Protein AF-A0A2M7XK99-F1 (afdb_monomer_lite)

Secondary structure (DSSP, 8-state):
--HHHHHHHHHHHHHHHHHHHHHHHHHHHHHH-HHHHHHHHHHHHHHHHHHHHHHHHHTT--HHHHHHHHHHHHHHHHHHHHHHHTT-S-HHHHHHHHHHHHHHHHS-HHHHHHHHHHHHHHHHHHHHHHHHH--

Structure (mmCIF, N/CA/C/O backbone):
data_AF-A0A2M7XK99-F1
#
_entry.id   AF-A0A2M7XK99-F1
#
loop_
_atom_site.group_PDB
_atom_site.id
_atom_site.type_symbol
_atom_site.label_atom_id
_atom_site.label_alt_id
_atom_site.label_comp_id
_atom_site.label_asym_id
_atom_site.label_entity_id
_atom_site.label_seq_id
_atom_site.pdbx_PDB_ins_code
_atom_site.Cartn_x
_atom_site.Cartn_y
_atom_site.Cartn_z
_atom_site.occupancy
_atom_site.B_iso_or_equiv
_atom_site.auth_seq_id
_atom_site.auth_comp_id
_atom_site.auth_asym_id
_atom_site.auth_atom_id
_atom_site.pdbx_PDB_model_num
ATOM 1 N N . MET A 1 1 ? 42.046 -4.717 -32.703 1.00 56.00 1 MET A N 1
ATOM 2 C CA . MET A 1 1 ? 41.187 -3.788 -31.937 1.00 56.00 1 MET A CA 1
ATOM 3 C C . MET A 1 1 ? 41.893 -2.450 -31.875 1.00 56.00 1 MET A C 1
ATOM 5 O O . MET A 1 1 ? 42.986 -2.392 -31.317 1.00 56.00 1 MET A O 1
ATOM 9 N N . ASP A 1 2 ? 41.315 -1.442 -32.522 1.00 73.31 2 ASP A N 1
ATOM 10 C CA . ASP A 1 2 ? 41.937 -0.134 -32.723 1.00 73.31 2 ASP A CA 1
ATOM 11 C C . ASP A 1 2 ? 42.180 0.599 -31.387 1.00 73.31 2 ASP A C 1
ATOM 13 O O . ASP A 1 2 ? 41.427 0.408 -30.422 1.00 73.31 2 ASP A O 1
ATOM 17 N N . LYS A 1 3 ? 43.255 1.397 -31.293 1.00 72.19 3 LYS A N 1
ATOM 18 C CA . LYS A 1 3 ? 43.642 2.108 -30.052 1.00 72.19 3 LYS A CA 1
ATOM 19 C C . LYS A 1 3 ? 42.517 3.026 -29.564 1.00 72.19 3 LYS A C 1
ATOM 21 O O . LYS A 1 3 ? 42.337 3.201 -28.356 1.00 72.19 3 LYS A O 1
ATOM 26 N N . GLU A 1 4 ? 41.731 3.554 -30.494 1.00 75.69 4 GLU A N 1
ATOM 27 C CA . GLU A 1 4 ? 40.599 4.432 -30.223 1.00 75.69 4 GLU A CA 1
ATOM 28 C C . GLU A 1 4 ? 39.451 3.692 -29.511 1.00 75.69 4 GLU A C 1
ATOM 30 O O . GLU A 1 4 ? 39.000 4.097 -28.436 1.00 75.69 4 GLU A O 1
ATOM 35 N N . MET A 1 5 ? 39.072 2.514 -30.017 1.00 70.81 5 MET A N 1
ATOM 36 C CA . MET A 1 5 ? 38.003 1.679 -29.453 1.00 70.81 5 MET A CA 1
ATOM 37 C C . MET A 1 5 ? 38.336 1.188 -28.034 1.00 70.81 5 MET A C 1
ATOM 39 O O . MET A 1 5 ? 37.472 1.159 -27.156 1.00 70.81 5 MET A O 1
ATOM 43 N N . ARG A 1 6 ? 39.613 0.875 -27.768 1.00 71.75 6 ARG A N 1
ATOM 44 C CA . ARG A 1 6 ? 40.088 0.500 -26.424 1.00 71.75 6 ARG A CA 1
ATOM 45 C C . ARG A 1 6 ? 39.971 1.660 -25.426 1.00 71.75 6 ARG A C 1
ATOM 47 O O . ARG A 1 6 ? 39.695 1.429 -24.251 1.00 71.75 6 ARG A O 1
ATOM 54 N N . THR A 1 7 ? 40.149 2.896 -25.888 1.00 77.44 7 THR A N 1
ATOM 55 C CA . THR A 1 7 ? 40.070 4.103 -25.049 1.00 77.44 7 THR A CA 1
ATOM 56 C C . THR A 1 7 ? 38.622 4.449 -24.699 1.00 77.44 7 THR A C 1
ATOM 58 O O . THR A 1 7 ? 38.328 4.728 -23.536 1.00 77.44 7 THR A O 1
ATOM 61 N N . ILE A 1 8 ? 37.702 4.338 -25.663 1.00 78.94 8 ILE A N 1
ATOM 62 C CA . ILE A 1 8 ? 36.260 4.533 -25.440 1.00 78.94 8 ILE A CA 1
ATOM 63 C C . ILE A 1 8 ? 35.718 3.482 -24.466 1.00 78.94 8 ILE A C 1
ATOM 65 O O . ILE A 1 8 ? 35.050 3.826 -23.489 1.00 78.94 8 ILE A O 1
ATOM 69 N N . PHE A 1 9 ? 36.061 2.208 -24.680 1.00 79.56 9 PHE A N 1
ATOM 70 C CA . PHE A 1 9 ? 35.643 1.123 -23.795 1.00 79.56 9 PHE A CA 1
ATOM 71 C C . PHE A 1 9 ? 36.160 1.331 -22.367 1.00 79.56 9 PHE A C 1
ATOM 73 O O . PHE A 1 9 ? 35.387 1.264 -21.416 1.00 79.56 9 PHE A O 1
ATOM 80 N N . ARG A 1 10 ? 37.444 1.682 -22.207 1.00 82.44 10 ARG A N 1
ATOM 81 C CA . ARG A 1 10 ? 38.036 1.967 -20.893 1.00 82.44 10 ARG A CA 1
ATOM 82 C C . ARG A 1 10 ? 37.334 3.125 -20.181 1.00 82.44 10 ARG A C 1
ATOM 84 O O . ARG A 1 10 ? 37.036 3.001 -18.999 1.00 82.44 10 ARG A O 1
ATOM 91 N N . ASN A 1 11 ? 37.026 4.216 -20.880 1.00 83.75 11 ASN A N 1
ATOM 92 C CA . ASN A 1 11 ? 36.315 5.349 -20.281 1.00 83.75 11 ASN A CA 1
ATOM 93 C C . ASN A 1 11 ? 34.888 4.985 -19.852 1.00 83.75 11 ASN A C 1
ATOM 95 O O . ASN A 1 11 ? 34.446 5.421 -18.791 1.00 83.75 11 ASN A O 1
ATOM 99 N N . ASN A 1 12 ? 34.180 4.168 -20.631 1.00 86.12 12 ASN A N 1
ATOM 100 C CA . ASN A 1 12 ? 32.843 3.704 -20.263 1.00 86.12 12 ASN A CA 1
ATOM 101 C C . ASN A 1 12 ? 32.876 2.738 -19.073 1.00 86.12 12 ASN A C 1
ATOM 103 O O . ASN A 1 12 ? 32.052 2.863 -18.173 1.00 86.12 12 ASN A O 1
ATOM 107 N N . VAL A 1 13 ? 33.865 1.843 -19.010 1.00 89.75 13 VAL A N 1
ATOM 108 C CA . VAL A 1 13 ? 34.072 0.954 -17.856 1.00 89.75 13 VAL A CA 1
ATOM 109 C C . VAL A 1 13 ? 34.419 1.753 -16.600 1.00 89.75 13 VAL A C 1
ATOM 111 O O . VAL A 1 13 ? 33.864 1.487 -15.541 1.00 89.75 13 VAL A O 1
ATOM 114 N N . ILE A 1 14 ? 35.270 2.778 -16.702 1.00 89.06 14 ILE A N 1
ATOM 115 C CA . ILE A 1 14 ? 35.586 3.657 -15.566 1.00 89.06 14 ILE A CA 1
ATOM 116 C C . ILE A 1 14 ? 34.329 4.387 -15.083 1.00 89.06 14 ILE A C 1
ATOM 118 O O . ILE A 1 14 ? 34.049 4.385 -13.888 1.00 89.06 14 ILE A O 1
ATOM 122 N N . LYS A 1 15 ? 33.532 4.961 -15.994 1.00 86.00 15 LYS A N 1
ATOM 123 C CA . LYS A 1 15 ? 32.253 5.601 -15.640 1.00 86.00 15 LYS A CA 1
ATOM 124 C C . LYS A 1 15 ? 31.286 4.621 -14.976 1.00 86.00 15 LYS A C 1
ATOM 126 O O . LYS A 1 15 ? 30.620 4.985 -14.013 1.00 86.00 15 LYS A O 1
ATOM 131 N N . PHE A 1 16 ? 31.242 3.380 -15.454 1.00 85.19 16 PHE A N 1
ATOM 132 C CA . PHE A 1 16 ? 30.425 2.324 -14.867 1.00 85.19 16 PHE A CA 1
ATOM 133 C C . PHE A 1 16 ? 30.879 1.966 -13.444 1.00 85.19 16 PHE A C 1
ATOM 135 O O . PHE A 1 16 ? 30.054 1.895 -12.538 1.00 85.19 16 PHE A O 1
ATOM 142 N N . ILE A 1 17 ? 32.189 1.827 -13.219 1.00 90.00 17 ILE A N 1
ATOM 143 C CA . ILE A 1 17 ? 32.759 1.565 -11.889 1.00 90.00 17 ILE A CA 1
ATOM 144 C C . ILE A 1 17 ? 32.481 2.731 -10.935 1.00 90.00 17 ILE A C 1
ATOM 146 O O . ILE A 1 17 ? 32.063 2.498 -9.805 1.00 90.00 17 ILE A O 1
ATOM 150 N N . ILE A 1 18 ? 32.645 3.981 -11.381 1.00 90.06 18 ILE A N 1
ATOM 151 C CA . ILE A 1 18 ? 32.296 5.166 -10.579 1.00 90.06 18 ILE A CA 1
ATOM 152 C C . ILE A 1 18 ? 30.809 5.131 -10.201 1.00 90.06 18 ILE A C 1
ATOM 154 O O . ILE A 1 18 ? 30.466 5.374 -9.046 1.00 90.06 18 ILE A O 1
ATOM 158 N N . GLY A 1 19 ? 29.936 4.767 -11.144 1.00 86.00 19 GLY A N 1
ATOM 159 C CA . GLY A 1 19 ? 28.510 4.573 -10.887 1.00 86.00 19 GLY A CA 1
ATOM 160 C C . GLY A 1 19 ? 28.235 3.512 -9.819 1.00 86.00 19 GLY A C 1
ATOM 161 O O . GLY A 1 19 ? 27.460 3.768 -8.902 1.00 86.00 19 GLY A O 1
ATOM 162 N N . LEU A 1 20 ? 28.905 2.357 -9.880 1.00 86.62 20 LEU A N 1
ATOM 163 C CA . LEU A 1 20 ? 28.781 1.302 -8.865 1.00 86.62 20 LEU A CA 1
ATOM 164 C C . LEU A 1 20 ? 29.257 1.757 -7.482 1.00 86.62 20 LEU A C 1
ATOM 166 O O . LEU A 1 20 ? 28.611 1.451 -6.481 1.00 86.62 20 LEU A O 1
ATOM 170 N N . VAL A 1 21 ? 30.357 2.510 -7.419 1.00 88.81 21 VAL A N 1
ATOM 171 C CA . VAL A 1 21 ? 30.870 3.051 -6.156 1.00 88.81 21 VAL A CA 1
ATOM 172 C C . VAL A 1 21 ? 29.863 4.028 -5.552 1.00 88.81 21 VAL A C 1
ATOM 174 O O . VAL A 1 21 ? 29.488 3.865 -4.393 1.00 88.81 21 VAL A O 1
ATOM 177 N N . LEU A 1 22 ? 29.352 4.983 -6.333 1.00 89.25 22 LEU A N 1
ATOM 178 C CA . LEU A 1 22 ? 28.326 5.920 -5.865 1.00 89.25 22 LEU A CA 1
ATOM 179 C C . LEU A 1 22 ? 27.059 5.191 -5.400 1.00 89.25 22 LEU A C 1
ATOM 181 O O . LEU A 1 22 ? 26.549 5.493 -4.325 1.00 89.25 22 LEU A O 1
ATOM 185 N N . LEU A 1 23 ? 26.607 4.182 -6.151 1.00 82.94 23 LEU A N 1
ATOM 186 C CA . LEU A 1 23 ? 25.449 3.366 -5.785 1.00 82.94 23 LEU A CA 1
ATOM 187 C C . LEU A 1 23 ? 25.663 2.649 -4.444 1.00 82.94 23 LEU A C 1
ATOM 189 O O . LEU A 1 23 ? 24.763 2.621 -3.606 1.00 82.94 23 LEU A O 1
ATOM 193 N N . SER A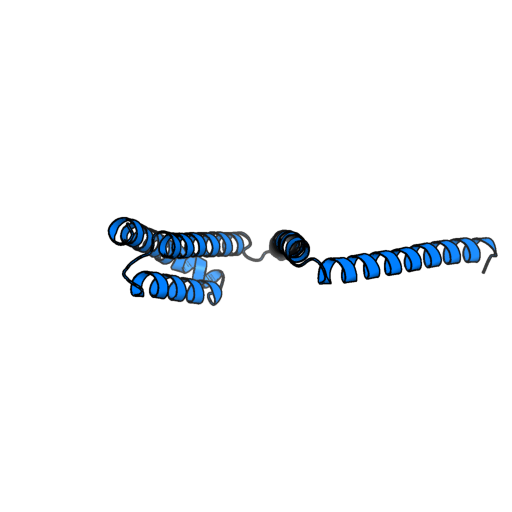 1 24 ? 26.859 2.099 -4.220 1.00 80.06 24 SER A N 1
ATOM 194 C CA . SER A 1 24 ? 27.199 1.412 -2.971 1.00 80.06 24 SER A CA 1
ATOM 195 C C . SER A 1 24 ? 27.227 2.365 -1.770 1.00 80.06 24 SER A C 1
ATOM 197 O O . SER A 1 24 ? 26.712 2.025 -0.706 1.00 80.06 24 SER A O 1
ATOM 199 N N . ILE A 1 25 ? 27.733 3.589 -1.954 1.00 84.88 25 ILE A N 1
ATOM 200 C CA . ILE A 1 25 ? 27.738 4.636 -0.924 1.00 84.88 25 ILE A CA 1
ATOM 201 C C . ILE A 1 25 ? 26.304 5.058 -0.590 1.00 84.88 25 ILE A C 1
ATOM 203 O O . ILE A 1 25 ? 25.939 5.103 0.583 1.00 84.88 25 ILE A O 1
ATOM 207 N N . SER A 1 26 ? 25.467 5.303 -1.603 1.00 80.81 26 SER A N 1
ATOM 208 C CA . SER A 1 26 ? 24.047 5.611 -1.403 1.00 80.81 26 SER A CA 1
ATOM 209 C C . SER A 1 26 ? 23.313 4.481 -0.679 1.00 80.81 26 SER A C 1
ATOM 211 O O . SER A 1 26 ? 22.500 4.741 0.202 1.00 80.81 26 SER A O 1
ATOM 213 N N . TYR A 1 27 ? 23.628 3.223 -0.996 1.00 78.75 27 TYR A N 1
ATOM 214 C CA . TYR A 1 27 ? 23.032 2.066 -0.333 1.00 78.75 27 TYR A CA 1
ATOM 215 C C . TYR A 1 27 ? 23.394 1.996 1.159 1.00 78.75 27 TYR A C 1
ATOM 217 O O . TYR A 1 27 ? 22.510 1.808 1.994 1.00 78.75 27 TYR A O 1
ATOM 225 N N . VAL A 1 28 ? 24.669 2.199 1.508 1.00 80.44 28 VAL A N 1
ATOM 226 C CA . VAL A 1 28 ? 25.127 2.238 2.909 1.00 80.44 28 VAL A CA 1
ATOM 227 C C . VAL A 1 28 ? 24.500 3.412 3.663 1.00 80.44 28 VAL A C 1
ATOM 229 O O . VAL A 1 28 ? 24.044 3.242 4.792 1.00 80.44 28 VAL A O 1
ATOM 232 N N . TYR A 1 29 ? 24.410 4.583 3.029 1.00 78.44 29 TYR A N 1
ATOM 233 C CA . TYR A 1 29 ? 23.773 5.765 3.610 1.00 78.44 29 TYR A CA 1
ATOM 234 C C . TYR A 1 29 ? 22.301 5.505 3.970 1.00 78.44 29 TYR A C 1
ATOM 236 O O . TYR A 1 29 ? 21.878 5.752 5.099 1.00 78.44 29 TYR A O 1
ATOM 244 N N . ILE A 1 30 ? 21.542 4.888 3.059 1.00 73.62 30 ILE A N 1
ATOM 245 C CA . ILE A 1 30 ? 20.131 4.533 3.283 1.00 73.62 30 ILE A CA 1
ATOM 246 C C . ILE A 1 30 ? 19.967 3.512 4.425 1.00 73.62 30 ILE A C 1
ATOM 248 O O . ILE A 1 30 ? 18.953 3.533 5.123 1.00 73.62 30 ILE A O 1
ATOM 252 N N . GLN A 1 31 ? 20.943 2.626 4.667 1.00 70.62 31 GLN A N 1
ATOM 253 C CA . GLN A 1 31 ? 20.884 1.713 5.817 1.00 70.62 31 GLN A CA 1
ATOM 254 C C . GLN A 1 31 ? 21.024 2.436 7.166 1.00 70.62 31 GLN A C 1
ATOM 256 O O . GLN A 1 31 ? 20.420 1.994 8.143 1.00 70.62 31 GLN A O 1
ATOM 261 N N . GLY A 1 32 ? 21.776 3.540 7.220 1.00 73.56 32 GLY A N 1
ATOM 262 C CA . GLY A 1 32 ? 21.954 4.358 8.426 1.00 73.56 32 GLY A CA 1
ATOM 263 C C . GLY A 1 32 ? 20.806 5.334 8.708 1.00 73.56 32 GLY A C 1
ATOM 264 O O . GLY A 1 32 ? 20.655 5.785 9.842 1.00 73.56 32 GLY A O 1
ATOM 265 N N . HIS A 1 33 ? 19.972 5.634 7.705 1.00 72.75 33 HIS A N 1
ATOM 266 C CA . HIS A 1 33 ? 18.878 6.605 7.796 1.00 72.75 33 HIS A CA 1
ATOM 267 C C . HIS A 1 33 ? 17.505 5.938 7.575 1.00 72.75 33 HIS A C 1
ATOM 269 O O . HIS A 1 33 ? 16.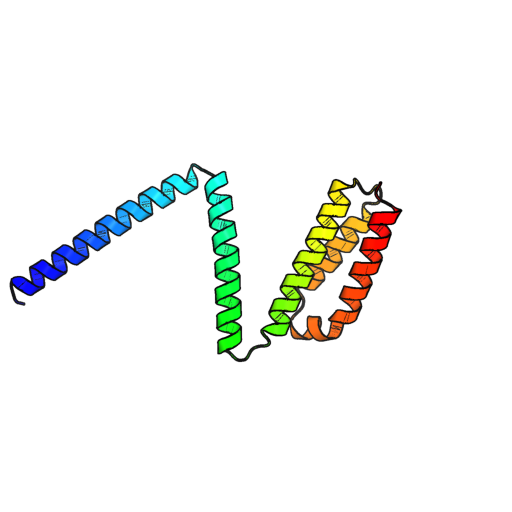946 5.982 6.476 1.00 72.75 33 HIS A O 1
ATOM 275 N N . PRO A 1 34 ? 16.905 5.330 8.621 1.00 59.72 34 PRO A N 1
ATOM 276 C CA . PRO A 1 34 ? 15.666 4.554 8.502 1.00 59.72 34 PRO A CA 1
ATOM 277 C C . PRO A 1 34 ? 14.453 5.377 8.035 1.00 59.72 34 PRO A C 1
ATOM 279 O O . PRO A 1 34 ? 13.558 4.828 7.396 1.00 59.72 34 PRO A O 1
ATOM 282 N N . ALA A 1 35 ? 14.430 6.688 8.295 1.00 62.16 35 ALA A N 1
ATOM 283 C CA . ALA A 1 35 ? 13.375 7.584 7.815 1.00 62.16 35 ALA A CA 1
ATOM 284 C C . ALA A 1 35 ? 13.435 7.800 6.290 1.00 62.16 35 ALA A C 1
ATOM 286 O O . ALA A 1 35 ? 12.411 7.764 5.608 1.00 62.16 35 ALA A O 1
ATOM 287 N N . GLU A 1 36 ? 14.636 7.960 5.734 1.00 57.25 36 GLU A N 1
ATOM 288 C CA . GLU A 1 36 ? 14.833 8.096 4.287 1.00 57.25 36 GLU A CA 1
ATOM 289 C C . GLU A 1 36 ? 14.605 6.769 3.571 1.00 57.25 36 GLU A C 1
ATOM 291 O O . GLU A 1 36 ? 13.998 6.733 2.503 1.00 57.25 36 GLU A O 1
ATOM 296 N N . LYS A 1 37 ? 14.987 5.661 4.214 1.00 58.28 37 LYS A N 1
ATOM 297 C CA . LYS A 1 37 ? 14.618 4.315 3.785 1.00 58.28 37 LYS A CA 1
ATOM 298 C C . LYS A 1 37 ? 13.097 4.185 3.661 1.00 58.28 37 LYS A C 1
ATOM 300 O O . LYS A 1 37 ? 12.623 3.805 2.601 1.00 58.28 37 LYS A O 1
ATOM 305 N N . ALA A 1 38 ? 12.321 4.552 4.680 1.00 59.59 38 ALA A N 1
ATOM 306 C CA . ALA A 1 38 ? 10.859 4.457 4.623 1.00 59.59 38 ALA A CA 1
ATOM 307 C C . ALA A 1 38 ? 10.241 5.295 3.482 1.00 59.59 38 ALA A C 1
ATOM 309 O O . ALA A 1 38 ? 9.351 4.814 2.783 1.00 59.59 38 ALA A O 1
ATOM 310 N N . SER A 1 39 ? 10.751 6.508 3.246 1.00 64.75 39 SER A N 1
ATOM 311 C CA . SER A 1 39 ? 10.292 7.386 2.156 1.00 64.75 39 SER A CA 1
ATOM 312 C C . SER A 1 39 ? 10.637 6.836 0.764 1.00 64.75 39 SER A C 1
ATOM 314 O O . SER A 1 39 ? 9.798 6.812 -0.136 1.00 64.75 39 SER A O 1
ATOM 316 N N . ILE A 1 40 ? 11.856 6.316 0.588 1.00 63.38 40 ILE A N 1
ATOM 317 C CA . ILE A 1 40 ? 12.290 5.704 -0.673 1.00 63.38 40 ILE A CA 1
ATOM 318 C C . ILE A 1 40 ? 11.516 4.409 -0.935 1.00 63.38 40 ILE A C 1
ATOM 320 O O . ILE A 1 40 ? 11.066 4.189 -2.056 1.00 63.38 40 ILE A O 1
ATOM 324 N N . PHE A 1 41 ? 11.319 3.566 0.083 1.00 62.88 41 PHE A N 1
ATOM 325 C CA . PHE A 1 41 ? 10.566 2.320 -0.056 1.00 62.88 41 PHE A CA 1
ATOM 326 C C . PHE A 1 41 ? 9.085 2.569 -0.374 1.00 62.88 41 PHE A C 1
ATOM 328 O O . PHE A 1 41 ? 8.561 1.875 -1.240 1.00 62.88 41 PHE A O 1
ATOM 335 N N . SER A 1 42 ? 8.435 3.583 0.215 1.00 60.12 42 SER A N 1
ATOM 336 C CA . SER A 1 42 ? 7.051 3.924 -0.159 1.00 60.12 42 SER A CA 1
ATOM 337 C C . SER A 1 42 ? 6.962 4.461 -1.594 1.00 60.12 42 SER A C 1
ATOM 339 O O . SER A 1 42 ? 6.065 4.087 -2.349 1.00 60.12 42 SER A O 1
ATOM 341 N N . GLY A 1 43 ? 7.948 5.254 -2.031 1.00 65.19 43 GLY A N 1
ATOM 342 C CA . GLY A 1 43 ? 8.065 5.686 -3.426 1.00 65.19 43 GLY A CA 1
ATOM 343 C C . GLY A 1 43 ? 8.268 4.516 -4.397 1.00 65.19 43 GLY A C 1
ATOM 344 O O . GLY A 1 43 ? 7.664 4.489 -5.471 1.00 65.19 43 GLY A O 1
ATOM 345 N N . PHE A 1 44 ? 9.073 3.522 -4.009 1.00 64.62 44 PHE A N 1
ATOM 346 C CA . PHE A 1 44 ? 9.275 2.284 -4.767 1.00 64.62 44 PHE A CA 1
ATOM 347 C C . PHE A 1 44 ? 8.024 1.409 -4.814 1.00 64.62 44 PHE A C 1
ATOM 349 O O . PHE A 1 44 ? 7.765 0.807 -5.850 1.00 64.62 44 PHE A O 1
ATOM 356 N N . GLU A 1 45 ? 7.238 1.355 -3.742 1.00 65.94 45 GLU A N 1
ATOM 357 C CA . GLU A 1 45 ? 5.983 0.602 -3.689 1.00 65.94 45 GLU A CA 1
ATOM 358 C C . GLU A 1 45 ? 4.954 1.176 -4.674 1.00 65.94 45 GLU A C 1
ATOM 360 O O . GLU A 1 45 ? 4.359 0.439 -5.459 1.00 65.94 45 GLU A O 1
ATOM 365 N N . VAL A 1 46 ? 4.843 2.507 -4.746 1.00 71.19 46 VAL A N 1
ATOM 366 C CA . VAL A 1 46 ? 4.002 3.202 -5.737 1.00 71.19 46 VAL A CA 1
ATOM 367 C C . VAL A 1 46 ? 4.499 2.967 -7.171 1.00 71.19 46 VAL A C 1
ATOM 369 O O . VAL A 1 46 ? 3.703 2.784 -8.096 1.00 71.19 46 VAL A O 1
ATOM 372 N N . LEU A 1 47 ? 5.818 2.958 -7.381 1.00 69.56 47 LEU A N 1
ATOM 373 C CA . LEU A 1 47 ? 6.435 2.656 -8.678 1.00 69.56 47 LEU A CA 1
ATOM 374 C C . LEU A 1 47 ? 6.202 1.203 -9.100 1.00 69.56 47 LEU A C 1
ATOM 376 O O . LEU A 1 47 ? 5.850 0.957 -10.252 1.00 69.56 47 LEU A O 1
ATOM 380 N N . TYR A 1 48 ? 6.349 0.261 -8.171 1.00 67.88 48 TYR A N 1
ATOM 381 C CA . TYR A 1 48 ? 6.085 -1.156 -8.384 1.00 67.88 48 TYR A CA 1
ATOM 382 C C . TYR A 1 48 ? 4.619 -1.386 -8.749 1.00 67.88 48 TYR A C 1
ATOM 384 O O . TYR A 1 48 ? 4.349 -1.997 -9.777 1.00 67.88 48 TYR A O 1
ATOM 392 N N . GLN A 1 49 ? 3.681 -0.791 -8.004 1.00 64.12 49 GLN A N 1
ATOM 393 C CA . GLN A 1 49 ? 2.252 -0.831 -8.331 1.00 64.12 49 GLN A CA 1
ATOM 394 C C . GLN A 1 49 ? 1.970 -0.276 -9.735 1.00 64.12 49 GLN A C 1
ATOM 396 O O . GLN A 1 49 ? 1.194 -0.858 -10.492 1.00 64.12 49 GLN A O 1
ATOM 401 N N . ARG A 1 50 ? 2.628 0.820 -10.141 1.00 72.06 50 ARG A N 1
ATOM 402 C CA . ARG A 1 50 ? 2.489 1.370 -11.502 1.00 72.06 50 ARG A CA 1
ATOM 403 C C . ARG A 1 50 ? 3.027 0.436 -12.581 1.00 72.06 50 ARG A C 1
ATOM 405 O O . ARG A 1 50 ? 2.402 0.318 -13.633 1.00 72.06 50 ARG A O 1
ATOM 412 N N . ILE A 1 51 ? 4.174 -0.193 -12.337 1.00 69.00 51 ILE A N 1
ATOM 413 C CA . ILE A 1 51 ? 4.791 -1.150 -13.261 1.00 69.00 51 ILE A CA 1
ATOM 414 C C . ILE A 1 51 ? 3.916 -2.397 -13.380 1.00 69.00 51 ILE A C 1
ATOM 416 O O . ILE A 1 51 ? 3.680 -2.867 -14.487 1.00 69.00 51 ILE A O 1
ATOM 420 N N . GLU A 1 52 ? 3.386 -2.897 -12.269 1.00 67.00 52 GLU A N 1
ATOM 421 C CA . GLU A 1 52 ? 2.511 -4.063 -12.242 1.00 67.00 52 GLU A CA 1
ATOM 422 C C . GLU A 1 52 ? 1.197 -3.788 -12.982 1.00 67.00 52 GLU A C 1
ATOM 424 O O . GLU A 1 52 ? 0.834 -4.548 -13.876 1.00 67.00 52 GLU A O 1
ATOM 429 N N . VAL A 1 53 ? 0.543 -2.646 -12.733 1.00 63.03 53 VAL A N 1
ATOM 430 C CA . VAL A 1 53 ? -0.648 -2.217 -13.489 1.00 63.03 53 VAL A CA 1
ATOM 431 C C . VAL A 1 53 ? -0.340 -2.087 -14.981 1.00 63.03 53 VAL A C 1
ATOM 433 O O . VAL A 1 53 ? -1.145 -2.505 -15.810 1.00 63.03 53 VAL A O 1
ATOM 436 N N . PHE A 1 54 ? 0.822 -1.543 -15.345 1.00 66.50 54 PHE A N 1
ATOM 437 C CA . PHE A 1 54 ? 1.240 -1.425 -16.741 1.00 66.50 54 PHE A CA 1
ATOM 438 C C . PHE A 1 54 ? 1.474 -2.794 -17.397 1.00 66.50 54 PHE A C 1
ATOM 440 O O . PHE A 1 54 ? 1.000 -3.024 -18.507 1.00 66.50 54 PHE A O 1
ATOM 447 N N . PHE A 1 55 ? 2.124 -3.729 -16.699 1.00 59.56 55 PHE A N 1
ATOM 448 C CA . PHE A 1 55 ? 2.292 -5.108 -17.161 1.00 59.56 55 PHE A CA 1
ATOM 449 C C . PHE A 1 55 ? 0.951 -5.829 -17.309 1.00 59.56 55 PHE A C 1
ATOM 451 O O . PHE A 1 55 ? 0.723 -6.473 -18.328 1.00 59.56 55 PHE A O 1
ATOM 458 N N . TYR A 1 56 ? 0.032 -5.679 -16.356 1.00 58.84 56 TYR A N 1
ATOM 459 C CA . TYR A 1 56 ? -1.314 -6.249 -16.454 1.00 58.84 56 TYR A CA 1
ATOM 460 C C . TYR A 1 56 ? -2.098 -5.676 -17.643 1.00 58.84 56 TYR A C 1
ATOM 462 O O . TYR A 1 56 ? -2.776 -6.427 -18.340 1.00 58.84 56 TYR A O 1
ATOM 470 N N . LYS A 1 57 ? -1.925 -4.380 -17.939 1.00 56.38 57 LYS A N 1
ATOM 471 C CA . LYS A 1 57 ? -2.504 -3.712 -19.116 1.00 56.38 57 LYS A CA 1
ATOM 472 C C . LYS A 1 57 ? -1.926 -4.213 -20.446 1.00 56.38 57 LYS A C 1
ATOM 474 O O . LYS A 1 57 ? -2.613 -4.165 -21.457 1.00 56.38 57 LYS A O 1
ATOM 479 N N . ILE A 1 58 ? -0.673 -4.674 -20.450 1.00 54.03 58 ILE A N 1
ATOM 480 C CA . ILE A 1 58 ? -0.002 -5.262 -21.624 1.00 54.03 58 ILE A CA 1
ATOM 481 C C . ILE A 1 58 ? -0.379 -6.739 -21.812 1.00 54.03 58 ILE A C 1
ATOM 483 O O . ILE A 1 58 ? -0.441 -7.214 -22.941 1.00 54.03 58 ILE A O 1
ATOM 487 N N . VAL A 1 59 ? -0.627 -7.466 -20.721 1.00 56.34 59 VAL A N 1
ATOM 488 C CA . VAL A 1 59 ? -0.914 -8.913 -20.725 1.00 56.34 59 VAL A CA 1
ATOM 489 C C . VAL A 1 59 ? -2.419 -9.214 -20.878 1.00 56.34 59 VAL A C 1
ATOM 491 O O . VAL A 1 59 ? -2.817 -10.372 -20.800 1.00 56.34 59 VAL A O 1
ATOM 494 N N . ASP A 1 60 ? -3.259 -8.198 -21.113 1.00 51.88 60 ASP A N 1
ATOM 495 C CA . ASP A 1 60 ? -4.727 -8.318 -21.232 1.00 51.88 60 ASP A CA 1
ATOM 496 C C . ASP A 1 60 ? -5.358 -9.081 -20.048 1.00 51.88 60 ASP A C 1
ATOM 498 O O . ASP A 1 60 ? -6.312 -9.847 -20.173 1.00 51.88 60 ASP A O 1
ATOM 502 N N . LYS A 1 61 ? -4.774 -8.900 -18.856 1.00 57.34 61 LYS A N 1
ATOM 503 C CA . LYS A 1 61 ? -5.357 -9.361 -17.595 1.00 57.34 61 LYS A CA 1
ATOM 504 C C . LYS A 1 61 ? -6.091 -8.203 -16.945 1.00 57.34 61 LYS A C 1
ATOM 506 O O . LYS A 1 61 ? -5.613 -7.075 -16.993 1.00 57.34 61 LYS A O 1
ATOM 511 N N . ASP A 1 62 ? -7.217 -8.522 -16.312 1.00 64.25 62 ASP A N 1
ATOM 512 C CA . ASP A 1 62 ? -8.200 -7.621 -15.698 1.00 64.25 62 ASP A CA 1
ATOM 513 C C . ASP A 1 62 ? -7.581 -6.543 -14.774 1.00 64.25 62 ASP A C 1
ATOM 515 O O . ASP A 1 62 ? -7.523 -6.657 -13.546 1.00 64.25 62 ASP A O 1
ATOM 519 N N . SE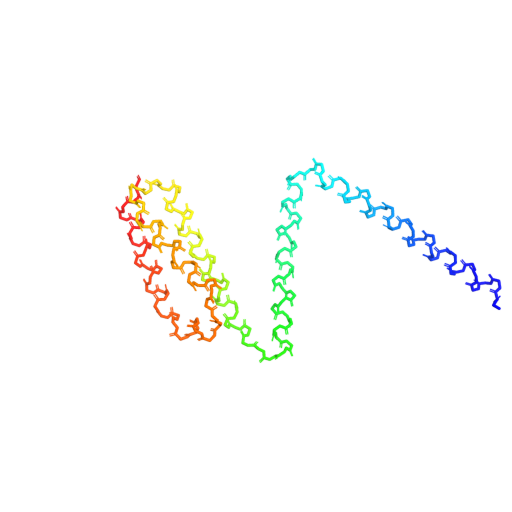R A 1 63 ? -7.045 -5.493 -15.402 1.00 62.97 63 SER A N 1
ATOM 520 C CA . SER A 1 63 ? -6.325 -4.394 -14.751 1.00 62.97 63 SER A CA 1
ATOM 521 C C . SER A 1 63 ? -7.259 -3.510 -13.926 1.00 62.97 63 SER A C 1
ATOM 523 O O . SER A 1 63 ? -6.837 -2.884 -12.953 1.00 62.97 63 SER A O 1
ATOM 525 N N . GLU A 1 64 ? -8.540 -3.501 -14.288 1.00 67.50 64 GLU A N 1
ATOM 526 C CA . GLU A 1 64 ? -9.599 -2.796 -13.582 1.00 67.50 64 GLU A CA 1
ATOM 527 C C . GLU A 1 64 ? -9.963 -3.539 -12.292 1.00 67.50 64 GLU A C 1
ATOM 529 O O . GLU A 1 64 ? -10.029 -2.927 -11.225 1.00 67.50 64 GLU A O 1
ATOM 534 N N . GLY A 1 65 ? -10.051 -4.872 -12.342 1.00 68.62 65 GLY A N 1
ATOM 535 C CA . GLY A 1 65 ? -10.196 -5.707 -11.153 1.00 68.62 65 GLY A CA 1
ATOM 536 C C . GLY A 1 65 ? -9.017 -5.600 -10.173 1.00 68.62 65 GLY A C 1
ATOM 537 O O . GLY A 1 65 ? -9.232 -5.539 -8.959 1.00 68.62 65 GLY A O 1
ATOM 538 N N . LEU A 1 66 ? -7.776 -5.501 -10.668 1.00 70.44 66 LEU A N 1
ATOM 539 C CA . LEU A 1 66 ? -6.598 -5.282 -9.813 1.00 70.44 66 LEU A CA 1
ATOM 540 C C . LEU A 1 66 ? -6.638 -3.904 -9.130 1.00 70.44 66 LEU A C 1
ATOM 542 O O . LEU A 1 66 ? -6.383 -3.793 -7.932 1.00 70.44 66 LEU A O 1
ATOM 546 N N . LYS A 1 67 ? -7.002 -2.855 -9.874 1.00 75.19 67 LYS A N 1
ATOM 547 C CA . LYS A 1 67 ? -7.153 -1.503 -9.324 1.00 75.19 67 LYS A CA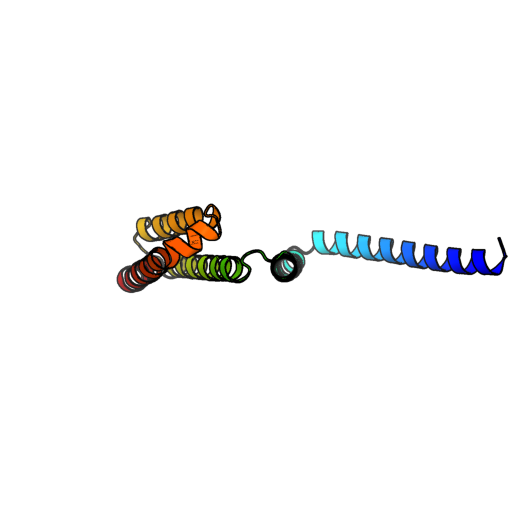 1
ATOM 548 C C . LYS A 1 67 ? -8.230 -1.457 -8.237 1.00 75.19 67 LYS A C 1
ATOM 550 O O . LYS A 1 67 ? -7.982 -0.939 -7.152 1.00 75.19 67 LYS A O 1
ATOM 555 N N . ASN A 1 68 ? -9.382 -2.073 -8.495 1.00 75.44 68 ASN A N 1
ATOM 556 C CA . ASN A 1 68 ? -10.474 -2.155 -7.529 1.00 75.44 68 ASN A CA 1
ATOM 557 C C . ASN A 1 68 ? -10.072 -2.919 -6.258 1.00 75.44 68 ASN A C 1
ATOM 559 O O . ASN A 1 68 ? -10.497 -2.554 -5.161 1.00 75.44 68 ASN A O 1
ATOM 563 N N . LYS A 1 69 ? -9.215 -3.943 -6.379 1.00 77.69 69 LYS A N 1
ATOM 564 C CA . LYS A 1 69 ? -8.641 -4.639 -5.220 1.00 77.69 69 LYS A CA 1
ATOM 565 C C . LYS A 1 69 ? -7.819 -3.699 -4.343 1.00 77.69 69 LYS A C 1
ATOM 567 O O . LYS A 1 69 ? -8.043 -3.654 -3.135 1.00 77.69 69 LYS A O 1
ATOM 572 N N . PHE A 1 70 ? -6.911 -2.930 -4.942 1.00 78.81 70 PHE A N 1
ATOM 573 C CA . PHE A 1 70 ? -6.087 -1.976 -4.199 1.00 78.81 70 PHE A CA 1
ATOM 574 C C . PHE A 1 70 ? -6.917 -0.866 -3.542 1.00 78.81 70 PHE A C 1
ATOM 576 O O . PHE A 1 70 ? -6.666 -0.527 -2.385 1.00 78.81 70 PHE A O 1
ATOM 583 N N . ASP A 1 71 ? -7.936 -0.344 -4.228 1.00 80.81 71 ASP A N 1
ATOM 584 C CA . ASP A 1 71 ? -8.821 0.684 -3.666 1.00 80.81 71 ASP A CA 1
ATOM 585 C C . ASP A 1 71 ? -9.627 0.150 -2.463 1.00 80.81 71 ASP A C 1
ATOM 587 O O . ASP A 1 71 ? -9.771 0.838 -1.445 1.00 80.81 71 ASP A O 1
ATOM 591 N N . LEU A 1 72 ? -10.092 -1.104 -2.520 1.00 81.94 72 LEU A N 1
ATOM 592 C CA . LEU A 1 72 ? -10.755 -1.759 -1.388 1.00 81.94 72 LEU A CA 1
ATOM 593 C C . LEU A 1 72 ? -9.790 -1.999 -0.219 1.00 81.94 72 LEU A C 1
ATOM 595 O O . LEU A 1 72 ? -10.137 -1.695 0.922 1.00 81.94 72 LEU A O 1
ATOM 599 N N . GLU A 1 73 ? -8.575 -2.494 -0.480 1.00 81.94 73 GLU A N 1
ATOM 600 C CA . GLU A 1 73 ? -7.555 -2.702 0.559 1.00 81.94 73 GLU A CA 1
ATOM 601 C C . GLU A 1 73 ? -7.217 -1.397 1.282 1.00 81.94 73 GLU A C 1
ATOM 603 O O . GLU A 1 73 ? -7.137 -1.365 2.513 1.00 81.94 73 GLU A O 1
ATOM 608 N N . LYS A 1 74 ? -7.079 -0.305 0.526 1.00 84.56 74 LYS A N 1
ATOM 609 C CA . LYS A 1 74 ? -6.867 1.031 1.079 1.00 84.56 74 LYS A CA 1
ATOM 610 C C . LYS A 1 74 ? -8.037 1.468 1.962 1.00 84.56 74 LYS A C 1
ATOM 612 O O . LYS A 1 74 ? -7.812 1.898 3.089 1.00 84.56 74 LYS A O 1
ATOM 617 N N . THR A 1 75 ? -9.270 1.297 1.491 1.00 85.12 75 THR A N 1
ATOM 618 C CA . THR A 1 75 ? -10.475 1.687 2.241 1.00 85.12 75 THR A CA 1
ATOM 619 C C . THR A 1 75 ? -10.600 0.928 3.569 1.00 85.12 75 THR A C 1
ATOM 621 O O . THR A 1 75 ? -10.892 1.526 4.603 1.00 85.12 75 THR A O 1
ATOM 624 N N . PHE A 1 76 ? -10.339 -0.385 3.577 1.00 83.69 76 PHE A N 1
ATOM 625 C CA . PHE A 1 76 ? -10.354 -1.176 4.814 1.00 83.69 76 PHE A CA 1
ATOM 626 C C . PHE A 1 76 ? -9.228 -0.778 5.777 1.00 83.69 76 PHE A C 1
ATOM 628 O O . PHE A 1 76 ? -9.466 -0.702 6.981 1.00 83.69 76 PHE A O 1
ATOM 635 N N . ASN A 1 77 ? -8.033 -0.466 5.269 1.00 83.31 77 ASN A N 1
ATOM 636 C CA . ASN A 1 77 ? -6.937 0.059 6.090 1.00 83.31 77 ASN A CA 1
ATOM 637 C C . ASN A 1 77 ? -7.290 1.395 6.754 1.00 83.31 77 ASN A C 1
ATOM 639 O O . ASN A 1 77 ? -7.003 1.590 7.933 1.00 83.31 77 ASN A O 1
ATOM 643 N N . GLU A 1 78 ? -7.919 2.309 6.015 1.00 84.75 78 GLU A N 1
ATOM 644 C CA . GLU A 1 78 ? -8.364 3.597 6.556 1.00 84.75 78 GLU A CA 1
ATOM 645 C C . GLU A 1 78 ? -9.419 3.409 7.656 1.00 84.75 78 GLU A C 1
ATOM 647 O O . GLU A 1 78 ? -9.351 4.074 8.688 1.00 84.75 78 GLU A O 1
ATOM 652 N N . LEU A 1 79 ? -10.347 2.460 7.489 1.00 83.25 79 LEU A N 1
ATOM 653 C CA . LEU A 1 79 ? -11.335 2.113 8.517 1.00 83.25 79 LEU A CA 1
ATOM 654 C C . LEU A 1 79 ? -10.689 1.519 9.773 1.00 83.25 79 LEU A C 1
ATOM 656 O O . LEU A 1 79 ? -11.043 1.929 10.875 1.00 83.25 79 LEU A O 1
ATOM 660 N N . ILE A 1 80 ? -9.725 0.602 9.626 1.00 84.44 80 ILE A N 1
ATOM 661 C CA . ILE A 1 80 ? -8.974 0.036 10.761 1.00 84.44 80 ILE A CA 1
ATOM 662 C C . ILE A 1 80 ? -8.227 1.149 11.498 1.00 84.44 80 ILE A C 1
ATOM 664 O O . ILE A 1 80 ? -8.358 1.278 12.712 1.00 84.44 80 ILE A O 1
ATOM 668 N N . SER A 1 81 ? -7.507 2.002 10.766 1.00 82.62 81 SER A N 1
ATOM 669 C CA . SER A 1 81 ? -6.779 3.124 11.359 1.00 82.62 81 SER A CA 1
ATOM 670 C C . SER A 1 81 ? -7.721 4.114 12.050 1.00 82.62 81 SER A C 1
ATOM 672 O O . SER A 1 81 ? -7.415 4.598 13.141 1.00 82.62 81 SER A O 1
ATOM 674 N N . SER A 1 82 ? -8.896 4.382 11.471 1.00 80.12 82 SER A N 1
ATOM 675 C CA . SER A 1 82 ? -9.910 5.233 12.096 1.00 80.12 82 SER A CA 1
ATOM 676 C C . SER A 1 82 ? -10.486 4.608 13.366 1.00 80.12 82 SER A C 1
ATOM 678 O O . SER A 1 82 ? -10.714 5.329 14.334 1.00 80.12 82 SER A O 1
ATOM 680 N N . ALA A 1 83 ? -10.707 3.294 13.383 1.00 78.12 83 ALA A N 1
ATOM 681 C CA . ALA A 1 83 ? -11.191 2.572 14.552 1.00 78.12 83 ALA A CA 1
ATOM 682 C C . ALA A 1 83 ? -10.160 2.564 15.698 1.00 78.12 83 ALA A C 1
ATOM 684 O O . ALA A 1 83 ? -10.509 2.782 16.858 1.00 78.12 83 ALA A O 1
ATOM 685 N N . GLU A 1 84 ? -8.879 2.376 15.368 1.00 77.44 84 GLU A N 1
ATOM 686 C CA . GLU A 1 84 ? -7.772 2.398 16.331 1.00 77.44 84 GLU A CA 1
ATOM 687 C C . GLU A 1 84 ? -7.532 3.808 16.898 1.00 77.44 84 GLU A C 1
ATOM 689 O O . GLU A 1 84 ? -7.346 3.966 18.103 1.00 77.44 84 GLU A O 1
ATOM 694 N N . THR A 1 85 ? -7.590 4.851 16.061 1.00 77.12 85 THR A N 1
ATOM 695 C CA . THR A 1 85 ? -7.379 6.250 16.491 1.00 77.12 85 THR A CA 1
ATOM 696 C C . THR A 1 85 ? -8.547 6.828 17.281 1.00 77.12 85 THR A C 1
ATOM 698 O O . THR A 1 85 ? -8.316 7.588 18.219 1.00 77.12 85 THR A O 1
ATOM 701 N N . LYS A 1 86 ? -9.790 6.458 16.949 1.00 74.56 86 LYS A N 1
ATOM 702 C CA . LYS A 1 86 ? -10.982 6.835 17.727 1.00 74.56 86 LYS A CA 1
ATOM 703 C C . LYS A 1 86 ? -11.137 6.028 19.023 1.00 74.56 86 LYS A C 1
ATOM 705 O O . LYS A 1 86 ? -12.079 6.272 19.763 1.00 74.56 86 LYS A O 1
ATOM 710 N N . GLY A 1 87 ? -10.252 5.064 19.296 1.00 64.19 87 GLY A N 1
ATOM 711 C CA . GLY A 1 87 ? -10.293 4.273 20.524 1.00 64.19 87 GLY A CA 1
ATOM 712 C C . GLY A 1 87 ? -11.581 3.462 20.662 1.00 64.19 87 GLY A C 1
ATOM 713 O O . GLY A 1 87 ? -12.219 3.509 21.711 1.00 64.19 87 GLY A O 1
ATOM 714 N N . CYS A 1 88 ? -11.984 2.743 19.607 1.00 68.69 88 CYS A N 1
ATOM 715 C CA . CYS A 1 88 ? -13.147 1.857 19.672 1.00 68.69 88 CYS A CA 1
ATOM 716 C C . CYS A 1 88 ? -13.073 0.938 20.903 1.00 68.69 88 CYS A C 1
ATOM 718 O O . CYS A 1 88 ? -12.150 0.133 21.022 1.00 68.69 88 CYS A O 1
ATOM 720 N N . ALA A 1 89 ? -14.063 1.030 21.798 1.00 58.00 89 ALA A N 1
ATOM 721 C CA . ALA A 1 89 ? -14.144 0.184 22.992 1.00 58.00 89 ALA A CA 1
ATOM 722 C C . ALA A 1 89 ? -14.371 -1.302 22.651 1.00 58.00 89 ALA A C 1
ATOM 724 O O . ALA A 1 89 ? -14.104 -2.179 23.472 1.00 58.00 89 ALA A O 1
ATOM 725 N N . ASP A 1 90 ? -14.860 -1.582 21.441 1.00 67.25 90 ASP A N 1
ATOM 726 C CA . ASP A 1 90 ? -15.175 -2.922 20.970 1.00 67.25 90 ASP A CA 1
ATOM 727 C C . ASP A 1 90 ? -14.082 -3.462 20.034 1.00 67.25 90 ASP A C 1
ATOM 729 O O . ASP A 1 90 ? -14.013 -3.124 18.847 1.00 67.25 90 ASP A O 1
ATOM 733 N N . ALA A 1 91 ? -13.230 -4.335 20.578 1.00 70.31 91 ALA A N 1
ATOM 734 C CA . ALA A 1 91 ? -12.177 -5.022 19.832 1.00 70.31 91 ALA A CA 1
ATOM 735 C C . ALA A 1 91 ? -12.728 -5.900 18.691 1.00 70.31 91 ALA A C 1
ATOM 737 O O . ALA A 1 91 ? -12.037 -6.115 17.695 1.00 70.31 91 ALA A O 1
ATOM 738 N N . SER A 1 92 ? -13.989 -6.346 18.779 1.00 74.75 92 SER A N 1
ATOM 739 C CA . SER A 1 92 ? -14.605 -7.202 17.759 1.00 74.75 92 SER A CA 1
ATOM 740 C C . SER A 1 92 ? -14.814 -6.484 16.420 1.00 74.75 92 SER A C 1
ATOM 742 O O . SER A 1 92 ? -14.754 -7.112 15.362 1.00 74.75 92 SER A O 1
ATOM 744 N N . VAL A 1 93 ? -14.984 -5.156 16.441 1.00 74.62 93 VAL A N 1
ATOM 745 C CA . VAL A 1 93 ? -15.127 -4.328 15.232 1.00 74.62 93 VAL A CA 1
ATOM 746 C C . VAL A 1 93 ? -13.804 -4.272 14.465 1.00 74.62 93 VAL A C 1
ATOM 748 O O . VAL A 1 93 ? -13.780 -4.443 13.245 1.00 74.62 93 VAL A O 1
ATOM 751 N N . VAL A 1 94 ? -12.692 -4.085 15.183 1.00 76.75 94 VAL A N 1
ATOM 752 C CA . VAL A 1 94 ? -11.341 -4.029 14.603 1.00 76.75 94 VAL A CA 1
ATOM 753 C C . VAL A 1 94 ? -10.907 -5.407 14.102 1.00 76.75 94 VAL A C 1
ATOM 755 O O . VAL A 1 94 ? -10.377 -5.519 12.995 1.00 76.75 94 VAL A O 1
ATOM 758 N N . ASP A 1 95 ? -11.179 -6.464 14.867 1.00 83.19 95 ASP A N 1
ATOM 759 C CA . ASP A 1 95 ? -10.850 -7.834 14.467 1.00 83.19 95 ASP A CA 1
ATOM 760 C C . ASP A 1 95 ? -11.673 -8.288 13.253 1.00 83.19 95 ASP A C 1
ATOM 762 O O . ASP A 1 95 ? -11.116 -8.861 12.313 1.00 83.19 95 ASP A O 1
ATOM 766 N N . GLY A 1 96 ? -12.962 -7.936 13.192 1.00 81.62 96 GLY A N 1
ATOM 767 C CA . GLY A 1 96 ? -13.805 -8.190 12.023 1.00 81.62 96 GLY A CA 1
ATOM 768 C C . GLY A 1 96 ? -13.315 -7.462 10.765 1.00 81.62 96 GLY A C 1
ATOM 769 O O . GLY A 1 96 ? -13.262 -8.051 9.683 1.00 81.62 96 GLY A O 1
ATOM 770 N N . LEU A 1 97 ? -12.869 -6.207 10.894 1.00 81.81 97 LEU A N 1
ATOM 771 C CA . LEU A 1 97 ? -12.240 -5.472 9.792 1.00 81.81 97 LEU A CA 1
ATOM 772 C C . LEU A 1 97 ? -10.947 -6.147 9.312 1.00 81.81 97 LEU A C 1
ATOM 774 O O . LEU A 1 97 ? -10.740 -6.286 8.103 1.00 81.81 97 LEU A O 1
ATOM 778 N N . ARG A 1 98 ? -10.097 -6.612 10.236 1.00 82.56 98 ARG A N 1
ATOM 779 C CA . ARG A 1 98 ? -8.853 -7.331 9.910 1.00 82.56 98 ARG A CA 1
ATOM 780 C C . ARG A 1 98 ? -9.122 -8.667 9.220 1.00 82.56 98 ARG A C 1
ATOM 782 O O . ARG A 1 98 ? -8.410 -9.013 8.278 1.00 82.56 98 ARG A O 1
ATOM 789 N N . GLU A 1 99 ? -10.158 -9.395 9.624 1.00 85.62 99 GLU A N 1
ATOM 790 C CA . GLU A 1 99 ? -10.551 -10.659 8.993 1.00 85.62 99 GLU A CA 1
ATOM 791 C C . GLU A 1 99 ? -11.065 -10.451 7.559 1.00 85.62 99 GLU A C 1
ATOM 793 O O . GLU A 1 99 ? -10.679 -11.169 6.626 1.00 85.62 99 GLU A O 1
ATOM 798 N N . VAL A 1 100 ? -11.883 -9.416 7.350 1.00 82.56 100 VAL A N 1
ATOM 799 C CA . VAL A 1 100 ? -12.359 -9.038 6.012 1.00 82.56 100 VAL A CA 1
ATOM 800 C C . VAL A 1 100 ? -11.192 -8.598 5.130 1.00 82.56 100 VAL A C 1
ATOM 802 O O . VAL A 1 100 ? -11.117 -9.005 3.970 1.00 82.56 100 VAL A O 1
ATOM 805 N N . MET A 1 101 ? -10.236 -7.853 5.686 1.00 80.31 101 MET A N 1
ATOM 806 C CA . MET A 1 101 ? -9.023 -7.442 4.985 1.00 80.31 101 MET A CA 1
ATOM 807 C C . MET A 1 101 ? -8.124 -8.636 4.615 1.00 80.31 101 MET A C 1
ATOM 809 O O . MET A 1 101 ? -7.612 -8.708 3.497 1.00 80.31 101 MET A O 1
ATOM 813 N N . ALA A 1 102 ? -7.954 -9.607 5.515 1.00 82.25 102 ALA A N 1
ATOM 814 C CA . ALA A 1 102 ? -7.194 -10.827 5.242 1.00 82.25 102 ALA A CA 1
ATOM 815 C C . ALA A 1 102 ? -7.845 -11.666 4.129 1.00 82.25 102 ALA A C 1
ATOM 817 O O . ALA A 1 102 ? -7.153 -12.209 3.262 1.00 82.25 102 ALA A O 1
ATOM 818 N N . SER A 1 103 ? -9.179 -11.721 4.121 1.00 82.31 103 SER A N 1
ATOM 819 C CA . SER A 1 103 ? -9.961 -12.381 3.073 1.00 82.31 103 SER A CA 1
ATOM 820 C C . SER A 1 103 ? -9.808 -11.676 1.723 1.00 82.31 103 SER A C 1
ATOM 822 O O . SER A 1 103 ? -9.612 -12.336 0.705 1.00 82.31 103 SER A O 1
ATOM 824 N N . LEU A 1 104 ? -9.822 -10.338 1.713 1.00 80.06 104 LEU A N 1
ATOM 825 C CA . LEU A 1 104 ? -9.613 -9.521 0.515 1.00 80.06 104 LEU A CA 1
ATOM 826 C C . LEU A 1 104 ? -8.209 -9.738 -0.082 1.00 80.06 104 LEU A C 1
ATOM 828 O O . LEU A 1 104 ? -8.074 -9.937 -1.288 1.00 80.06 104 LEU A O 1
ATOM 832 N N . LYS A 1 105 ? -7.168 -9.800 0.763 1.00 78.00 105 LYS A N 1
ATOM 833 C CA . LYS A 1 105 ? -5.787 -10.066 0.325 1.00 78.00 105 LYS A CA 1
ATOM 834 C C . LYS A 1 105 ? -5.632 -11.441 -0.322 1.00 78.00 105 LYS A C 1
ATOM 836 O O . LYS A 1 105 ? -4.987 -11.546 -1.367 1.00 78.00 105 LYS A O 1
ATOM 841 N N . LYS A 1 106 ? -6.244 -12.478 0.265 1.00 80.06 106 LYS A N 1
ATOM 842 C CA . LYS A 1 106 ? -6.222 -13.854 -0.267 1.00 80.06 106 LYS A CA 1
ATOM 843 C C . LYS A 1 106 ? -7.079 -14.045 -1.522 1.00 80.06 106 LYS A C 1
ATOM 845 O O . LYS A 1 106 ? -6.763 -14.928 -2.314 1.00 80.06 106 LYS A O 1
ATOM 850 N N . GLY A 1 107 ? -8.139 -13.257 -1.699 1.00 74.19 107 GLY A N 1
ATOM 851 C CA . GLY A 1 107 ? -9.069 -13.386 -2.822 1.00 74.19 107 GLY A CA 1
ATOM 852 C C . GLY A 1 107 ? -8.419 -13.124 -4.183 1.00 74.19 107 GLY A C 1
ATOM 853 O O . GLY A 1 107 ? -7.596 -12.210 -4.335 1.00 74.19 107 GLY A O 1
ATOM 854 N N . SER A 1 108 ? -8.802 -13.924 -5.184 1.00 75.69 108 SER A N 1
ATOM 855 C CA . SER A 1 108 ? -8.441 -13.666 -6.579 1.00 75.69 108 SER A CA 1
ATOM 856 C C . SER A 1 108 ? -9.225 -12.465 -7.122 1.00 75.69 108 SER A C 1
ATOM 858 O O . SER A 1 108 ? -10.273 -12.104 -6.589 1.00 75.69 108 SER A O 1
ATOM 860 N N . ILE A 1 109 ? -8.738 -11.838 -8.196 1.00 72.25 109 ILE A N 1
ATOM 861 C CA . ILE A 1 109 ? -9.416 -10.692 -8.828 1.00 72.25 109 ILE A CA 1
ATOM 862 C C . ILE A 1 109 ? -10.839 -11.069 -9.285 1.00 72.25 109 ILE A C 1
ATOM 864 O O . ILE A 1 109 ? -11.772 -10.290 -9.098 1.00 72.25 109 ILE A O 1
ATOM 868 N N . ALA A 1 110 ? -11.021 -12.290 -9.800 1.00 70.69 110 ALA A N 1
ATOM 869 C CA . ALA A 1 110 ? -12.320 -12.803 -10.233 1.00 70.69 110 ALA A CA 1
ATOM 870 C C . ALA A 1 110 ? -13.298 -12.978 -9.058 1.00 70.69 110 ALA A C 1
ATOM 872 O O . ALA A 1 110 ? -14.466 -12.602 -9.153 1.00 70.69 110 ALA A O 1
ATOM 873 N N . ASP A 1 111 ? -12.818 -13.489 -7.920 1.00 73.56 111 ASP A N 1
ATOM 874 C CA . ASP A 1 111 ? -13.634 -13.608 -6.705 1.00 73.56 111 ASP A CA 1
ATOM 875 C C . ASP A 1 111 ? -13.998 -12.236 -6.135 1.00 73.56 111 ASP A C 1
ATOM 877 O O . ASP A 1 111 ? -15.080 -12.057 -5.576 1.00 73.56 111 ASP A O 1
ATOM 881 N N . LEU A 1 112 ? -13.106 -11.256 -6.292 1.00 73.56 112 LEU A N 1
ATOM 882 C CA . LEU A 1 112 ? -13.328 -9.885 -5.856 1.00 73.56 112 LEU A CA 1
ATOM 883 C C . LEU A 1 112 ? -14.418 -9.196 -6.677 1.00 73.56 112 LEU A C 1
ATOM 885 O O . LEU A 1 112 ? -15.296 -8.560 -6.100 1.00 73.56 112 LEU A O 1
ATOM 889 N N . ALA A 1 113 ? -14.385 -9.353 -8.003 1.00 68.94 113 ALA A N 1
ATOM 890 C CA . ALA A 1 113 ? -15.398 -8.805 -8.900 1.00 68.94 113 ALA A CA 1
ATOM 891 C C . ALA A 1 113 ? -16.794 -9.354 -8.563 1.00 68.94 113 ALA A C 1
ATOM 893 O O . ALA A 1 113 ? -17.750 -8.590 -8.439 1.00 68.94 113 ALA A O 1
ATOM 894 N N . ASN A 1 114 ? -16.893 -10.660 -8.298 1.00 76.69 114 ASN A N 1
ATOM 895 C CA . ASN A 1 114 ? -18.153 -11.309 -7.924 1.00 76.69 114 ASN A CA 1
ATOM 896 C C . ASN A 1 114 ? -18.658 -10.912 -6.525 1.00 76.69 114 ASN A C 1
ATOM 898 O O . ASN A 1 114 ? -19.863 -10.914 -6.280 1.00 76.69 114 ASN A O 1
ATOM 902 N N . ASN A 1 115 ? -17.760 -10.548 -5.604 1.00 77.69 115 ASN A N 1
ATOM 903 C CA . ASN A 1 115 ? -18.104 -10.205 -4.220 1.00 77.69 115 ASN A CA 1
ATOM 904 C C . ASN A 1 115 ? -18.064 -8.701 -3.918 1.00 77.69 115 ASN A C 1
ATOM 906 O O . ASN A 1 115 ? -18.252 -8.306 -2.764 1.00 77.69 115 ASN A O 1
ATOM 910 N N . MET A 1 116 ? -17.857 -7.851 -4.927 1.00 72.69 116 MET A N 1
ATOM 911 C CA . MET A 1 116 ? -17.677 -6.407 -4.753 1.00 72.69 116 MET A CA 1
ATOM 912 C C . MET A 1 116 ? -18.840 -5.771 -3.981 1.00 72.69 116 MET A C 1
ATOM 914 O O . MET A 1 116 ? -18.611 -5.043 -3.017 1.00 72.69 116 MET A O 1
ATOM 918 N N . GLY A 1 117 ? -20.085 -6.138 -4.305 1.00 77.25 117 GLY A N 1
ATOM 919 C CA . GLY A 1 117 ? -21.267 -5.650 -3.585 1.00 77.25 117 GLY A CA 1
ATOM 920 C C . GLY A 1 117 ? -21.292 -6.037 -2.099 1.00 77.25 117 GLY A C 1
ATOM 921 O O . GLY A 1 117 ? -21.747 -5.258 -1.263 1.00 77.25 117 GLY A O 1
ATOM 922 N N . ASN A 1 118 ? -20.749 -7.205 -1.740 1.00 83.19 118 ASN A N 1
ATOM 923 C CA . ASN A 1 118 ? -20.647 -7.640 -0.347 1.00 83.19 118 ASN A CA 1
ATOM 924 C C . ASN A 1 118 ? -19.578 -6.832 0.406 1.00 83.19 118 ASN A C 1
ATOM 926 O O . ASN A 1 118 ? -19.827 -6.372 1.518 1.00 83.19 118 ASN A O 1
ATOM 930 N N . TYR A 1 119 ? -18.423 -6.579 -0.219 1.00 80.75 119 TYR A N 1
ATOM 931 C CA . TYR A 1 119 ? -17.382 -5.730 0.367 1.00 80.75 119 TYR A CA 1
ATOM 932 C C . TYR A 1 119 ? -17.851 -4.284 0.557 1.00 80.75 119 TYR A C 1
ATOM 934 O O . TYR A 1 119 ? -17.649 -3.725 1.633 1.00 80.75 119 TYR A O 1
ATOM 942 N N . THR A 1 120 ? -18.549 -3.699 -0.422 1.00 80.75 120 THR A N 1
ATOM 943 C CA . THR A 1 120 ? -19.141 -2.358 -0.290 1.00 80.75 120 THR A CA 1
ATOM 944 C C . THR A 1 120 ? -20.165 -2.298 0.843 1.00 80.75 120 THR A C 1
ATOM 946 O O . THR A 1 120 ? -20.174 -1.343 1.619 1.00 80.75 120 THR A O 1
ATOM 949 N N . ARG A 1 121 ? -21.001 -3.334 0.992 1.00 84.88 121 ARG A N 1
ATOM 950 C CA . ARG A 1 121 ? -21.949 -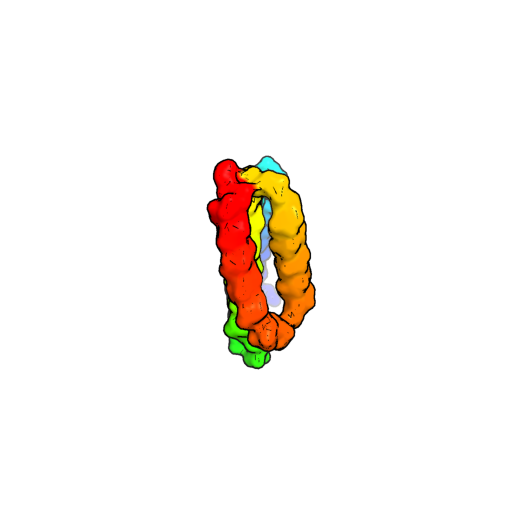3.434 2.110 1.00 84.88 121 ARG A CA 1
ATOM 951 C C . ARG A 1 121 ? -21.223 -3.467 3.456 1.00 84.88 121 ARG A C 1
ATOM 953 O O . ARG A 1 121 ? -21.552 -2.669 4.327 1.00 84.88 121 ARG A O 1
ATOM 960 N N . LYS A 1 122 ? -20.194 -4.311 3.590 1.00 85.50 122 LYS A N 1
ATOM 961 C CA . LYS A 1 122 ? -19.377 -4.407 4.810 1.00 85.50 122 LYS A CA 1
ATOM 962 C C . LYS A 1 122 ? -18.671 -3.092 5.147 1.00 85.50 122 LYS A C 1
ATOM 964 O O . LYS A 1 122 ? -18.645 -2.714 6.309 1.00 85.50 122 LYS A O 1
ATOM 969 N N . ILE A 1 123 ? -18.145 -2.369 4.155 1.00 85.44 123 ILE A N 1
ATOM 970 C CA . ILE A 1 123 ? -17.542 -1.038 4.3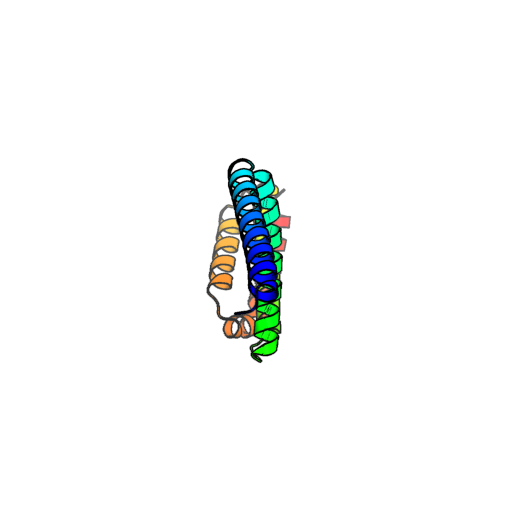57 1.00 85.44 123 ILE A CA 1
ATOM 971 C C . ILE A 1 123 ? -18.540 -0.086 5.022 1.00 85.44 123 ILE A C 1
ATOM 973 O O . ILE A 1 123 ? -18.205 0.562 6.010 1.00 85.44 123 ILE A O 1
ATOM 977 N N . ASN A 1 124 ? -19.772 -0.028 4.515 1.00 84.06 124 ASN A N 1
ATOM 978 C CA . ASN A 1 124 ? -20.803 0.847 5.071 1.00 84.06 124 ASN A CA 1
ATOM 979 C C . ASN A 1 124 ? -21.244 0.406 6.475 1.00 84.06 124 ASN A C 1
ATOM 981 O O . ASN A 1 124 ? -21.429 1.258 7.343 1.00 84.06 124 ASN A O 1
ATOM 985 N N . GLU A 1 125 ? -21.369 -0.904 6.712 1.00 85.38 125 GLU A N 1
ATOM 986 C CA . GLU A 1 125 ? -21.686 -1.469 8.031 1.00 85.38 125 GLU A CA 1
ATOM 987 C C . GLU A 1 125 ? -20.614 -1.105 9.067 1.00 85.38 125 GLU A C 1
ATOM 989 O O . GLU A 1 125 ? -20.932 -0.512 10.097 1.00 85.38 125 GLU A O 1
ATOM 994 N N . TYR A 1 126 ? -19.337 -1.375 8.777 1.00 83.06 126 TYR A N 1
ATOM 995 C CA . TYR A 1 126 ? -18.242 -1.064 9.697 1.00 83.06 126 TYR A CA 1
ATOM 996 C C . TYR A 1 126 ? -18.051 0.436 9.897 1.00 83.06 126 TYR A C 1
ATOM 998 O O . TYR A 1 126 ? -17.772 0.866 11.012 1.00 83.06 126 TYR A O 1
ATOM 1006 N N . LYS A 1 127 ? -18.250 1.252 8.858 1.00 83.44 127 LYS A N 1
ATOM 1007 C CA . LYS A 1 127 ? -18.211 2.711 8.991 1.00 83.44 127 LYS A CA 1
ATOM 1008 C C . LYS A 1 127 ? -19.286 3.213 9.959 1.00 83.44 127 LYS A C 1
ATOM 1010 O O . LYS A 1 127 ? -18.974 3.985 10.860 1.00 83.44 127 LYS A O 1
ATOM 1015 N N . ALA A 1 128 ? -20.522 2.728 9.821 1.00 82.62 128 ALA A N 1
ATOM 1016 C CA . ALA A 1 128 ? -21.609 3.071 10.735 1.00 82.62 128 ALA A CA 1
ATOM 1017 C C . ALA A 1 128 ? -21.327 2.600 12.173 1.00 82.62 128 ALA A C 1
ATOM 1019 O O . ALA A 1 128 ? -21.608 3.332 13.119 1.00 82.62 128 ALA A O 1
ATOM 1020 N N . MET A 1 129 ? -20.734 1.414 12.345 1.00 79.75 129 MET A N 1
ATOM 1021 C CA . MET A 1 129 ? -20.327 0.901 13.659 1.00 79.75 129 MET A CA 1
ATOM 1022 C C . MET A 1 129 ? -19.215 1.740 14.293 1.00 79.75 129 MET A C 1
ATOM 1024 O O . MET A 1 129 ? -19.300 2.048 15.476 1.00 79.75 129 MET A O 1
ATOM 1028 N N . ILE A 1 130 ? -18.202 2.149 13.524 1.00 78.44 130 ILE A N 1
ATOM 1029 C CA . ILE A 1 130 ? -17.121 3.010 14.022 1.00 78.44 130 ILE A CA 1
ATOM 1030 C C . ILE A 1 130 ? -17.674 4.371 14.452 1.00 78.44 130 ILE A C 1
ATOM 1032 O O . ILE A 1 130 ? -17.321 4.871 15.514 1.00 78.44 130 ILE A O 1
ATOM 1036 N N . ASP A 1 131 ? -18.566 4.967 13.660 1.00 79.31 131 ASP A N 1
ATOM 1037 C CA . ASP A 1 131 ? -19.158 6.266 13.992 1.00 79.31 131 ASP A CA 1
ATOM 1038 C C . ASP A 1 131 ? -20.136 6.195 15.183 1.00 79.31 131 ASP A C 1
ATOM 1040 O O . ASP A 1 131 ? -20.307 7.186 15.896 1.00 79.31 131 ASP A O 1
ATOM 1044 N N . ALA A 1 132 ? -20.760 5.037 15.427 1.00 76.00 132 ALA A N 1
ATOM 1045 C CA . ALA A 1 132 ? -21.673 4.825 16.551 1.00 76.00 132 ALA A CA 1
ATOM 1046 C C . ALA A 1 132 ? -20.961 4.434 17.859 1.00 76.00 132 ALA A C 1
ATOM 1048 O O . ALA A 1 132 ? -21.344 4.914 18.927 1.00 76.00 132 ALA A O 1
ATOM 1049 N N . SER A 1 133 ? -19.948 3.567 17.781 1.00 67.00 133 SER A N 1
ATOM 1050 C CA . SER A 1 133 ? -19.321 2.913 18.939 1.00 67.00 133 SER A CA 1
ATOM 1051 C C . SER A 1 133 ? -17.985 3.531 19.360 1.00 67.00 133 SER A C 1
ATOM 1053 O O . SER A 1 133 ? -17.495 3.217 20.444 1.00 67.00 133 SER A O 1
ATOM 1055 N N . CYS A 1 134 ? -17.382 4.386 18.530 1.00 64.62 134 CYS A N 1
ATOM 1056 C CA . CYS A 1 134 ? -16.043 4.928 18.760 1.00 64.62 134 CYS A CA 1
ATOM 1057 C C . CYS A 1 134 ? -16.118 6.460 18.816 1.00 64.62 134 CYS A C 1
ATOM 1059 O O . CYS A 1 134 ? -16.227 7.130 17.785 1.00 64.62 134 CYS A O 1
ATOM 1061 N N . LYS A 1 135 ? -16.127 6.994 20.042 1.00 59.47 135 LYS A N 1
ATOM 1062 C CA . LYS A 1 135 ? -16.194 8.423 20.372 1.00 59.47 135 LYS A CA 1
ATOM 1063 C C . LYS A 1 135 ? -15.011 8.836 21.225 1.00 59.47 135 LYS A C 1
ATOM 1065 O O . LYS A 1 135 ? -14.745 8.114 22.208 1.00 59.47 135 LYS A O 1
#

Sequence (135 aa):
MDKEMRTIFRNNVIKFIIGLVLLSISYVYIQGHPAEKASIFSGFEVLYQRIEVFFYKIVDKDSEGLKNKFDLEKTFNELISSAETKGCADASVVDGLREVMASLKKGSIADLANNMGNYTRKINEYKAMIDASCK

pLDDT: mean 74.89, std 9.27, range [51.88, 90.06]

Radius of gyration: 23.83 Å; chains: 1; bounding box: 66×22×56 Å

Foldseek 3Di:
DDPVVVVVVVVVVVVVVVVVVVVVVVVVVCVVPVVVVVVVVVVVVVVVLVVVLVVCVVVVHPSVLVVLLVVLLVLLVVLLVLLVVLVQPDVVLNVVSVVVSVVSVPDDSVRCVVCVVVSVVNSVVSVVVSVVRRD